Protein AF-A0A956KA29-F1 (afdb_monomer_lite)

Structure (mmCIF, N/CA/C/O backbone):
data_AF-A0A956KA29-F1
#
_entry.id   AF-A0A956KA29-F1
#
loop_
_atom_site.group_PDB
_atom_site.id
_atom_site.type_symbol
_atom_site.label_atom_id
_atom_site.label_alt_id
_atom_site.label_comp_id
_atom_site.label_asym_id
_atom_site.label_entity_id
_atom_site.label_seq_id
_atom_site.pdbx_PDB_ins_code
_atom_site.Cartn_x
_atom_site.Cartn_y
_atom_site.Cartn_z
_atom_site.occupancy
_atom_site.B_iso_or_equiv
_atom_site.auth_seq_id
_atom_site.auth_comp_id
_atom_site.auth_asym_id
_atom_site.auth_atom_id
_atom_site.pdbx_PDB_model_num
ATOM 1 N N . ARG A 1 1 ? 2.951 -12.930 1.396 1.00 59.62 1 ARG A N 1
ATOM 2 C CA . ARG A 1 1 ? 2.144 -13.254 0.195 1.00 59.62 1 ARG A CA 1
ATOM 3 C C . ARG A 1 1 ? 1.917 -12.052 -0.726 1.00 59.62 1 ARG A C 1
ATOM 5 O O . ARG A 1 1 ? 2.358 -12.132 -1.859 1.00 59.62 1 ARG A O 1
ATOM 12 N N . ARG A 1 2 ? 1.292 -10.937 -0.289 1.00 66.94 2 ARG A N 1
ATOM 13 C CA . ARG A 1 2 ? 1.068 -9.755 -1.165 1.00 66.94 2 ARG A CA 1
ATOM 14 C C . ARG A 1 2 ? 2.363 -9.112 -1.693 1.00 66.94 2 ARG A C 1
ATOM 16 O O . ARG A 1 2 ? 2.457 -8.844 -2.885 1.00 66.94 2 ARG A O 1
ATOM 23 N N . ARG A 1 3 ? 3.373 -8.918 -0.832 1.00 72.69 3 ARG A N 1
ATOM 24 C CA . ARG A 1 3 ? 4.692 -8.408 -1.258 1.00 72.69 3 ARG A CA 1
ATOM 25 C C . ARG A 1 3 ? 5.369 -9.310 -2.291 1.00 72.69 3 ARG A C 1
ATOM 27 O O . ARG A 1 3 ? 5.888 -8.799 -3.273 1.00 72.69 3 ARG A O 1
ATOM 34 N N . ASP A 1 4 ? 5.308 -10.628 -2.101 1.00 85.00 4 ASP A N 1
ATOM 35 C CA . ASP A 1 4 ? 5.945 -11.612 -2.990 1.00 85.00 4 ASP A CA 1
ATOM 36 C C . ASP A 1 4 ? 5.353 -11.553 -4.409 1.00 85.00 4 ASP A C 1
ATOM 38 O O . ASP A 1 4 ? 6.077 -11.593 -5.401 1.00 85.00 4 ASP A O 1
ATOM 42 N N . GLU A 1 5 ? 4.031 -11.382 -4.508 1.00 92.75 5 GLU A N 1
ATOM 43 C CA . GLU A 1 5 ? 3.333 -11.223 -5.784 1.00 92.75 5 GLU A CA 1
ATOM 44 C C . GLU A 1 5 ? 3.705 -9.911 -6.492 1.00 92.75 5 GLU A C 1
ATOM 46 O O . GLU A 1 5 ? 4.018 -9.919 -7.685 1.00 92.75 5 GLU A O 1
ATOM 51 N N . PHE A 1 6 ? 3.684 -8.777 -5.780 1.00 94.31 6 PHE A N 1
ATOM 52 C CA . PHE A 1 6 ? 4.060 -7.490 -6.372 1.00 9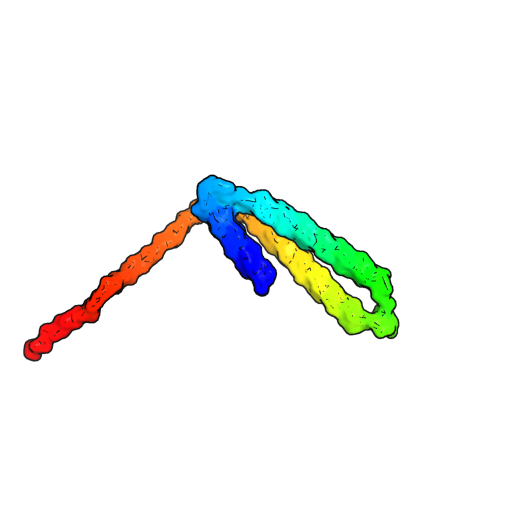4.31 6 PHE A CA 1
ATOM 53 C C . PHE A 1 6 ? 5.528 -7.476 -6.807 1.00 94.31 6 PHE A C 1
ATOM 55 O O . PHE A 1 6 ? 5.838 -7.011 -7.903 1.00 94.31 6 PHE A O 1
ATOM 62 N N . PHE A 1 7 ? 6.420 -8.025 -5.982 1.00 92.50 7 PHE A N 1
ATOM 63 C CA . PHE A 1 7 ? 7.837 -8.126 -6.303 1.00 92.50 7 PHE A CA 1
ATOM 64 C C . PHE A 1 7 ? 8.061 -8.901 -7.606 1.00 92.50 7 PHE A C 1
ATOM 66 O O . PHE A 1 7 ? 8.789 -8.432 -8.477 1.00 92.50 7 PHE A O 1
ATOM 73 N N . LEU A 1 8 ? 7.373 -10.032 -7.793 1.00 93.19 8 LEU A N 1
ATOM 74 C CA . LEU A 1 8 ? 7.446 -10.790 -9.041 1.00 93.19 8 LEU A CA 1
ATOM 75 C C . LEU A 1 8 ? 6.969 -9.962 -10.245 1.00 93.19 8 LEU A C 1
ATOM 77 O O . LEU A 1 8 ? 7.654 -9.923 -11.266 1.00 93.19 8 LEU A O 1
ATOM 81 N N . LYS A 1 9 ? 5.834 -9.260 -10.126 1.00 94.44 9 LYS A N 1
ATOM 82 C CA . LYS A 1 9 ? 5.330 -8.368 -11.190 1.00 94.44 9 LYS A CA 1
ATOM 83 C C . LYS A 1 9 ? 6.345 -7.280 -11.543 1.00 94.44 9 LYS A C 1
ATOM 85 O O . LYS A 1 9 ? 6.550 -6.997 -12.722 1.00 94.44 9 LYS A O 1
ATOM 90 N N . LEU A 1 10 ? 6.993 -6.697 -10.535 1.00 94.38 10 LEU A N 1
ATOM 91 C CA . LEU A 1 10 ? 8.026 -5.686 -10.725 1.00 94.38 10 LEU A CA 1
ATOM 92 C C . LEU A 1 10 ? 9.242 -6.259 -11.465 1.00 94.38 10 LEU A C 1
ATOM 94 O O . LEU A 1 10 ? 9.675 -5.673 -12.454 1.00 94.38 10 LEU A O 1
ATOM 98 N N . MET A 1 11 ? 9.754 -7.415 -11.033 1.00 92.38 11 MET A N 1
ATOM 99 C CA . MET A 1 11 ? 10.890 -8.077 -11.685 1.00 92.38 11 MET A CA 1
ATOM 100 C C . MET A 1 11 ? 10.582 -8.440 -13.139 1.00 92.38 11 MET A C 1
ATOM 102 O O . MET A 1 11 ? 11.405 -8.210 -14.022 1.00 92.38 11 MET A O 1
ATOM 106 N N . LEU A 1 12 ? 9.380 -8.949 -13.419 1.00 91.94 12 LEU A N 1
ATOM 107 C CA . LEU A 1 12 ? 8.952 -9.235 -14.789 1.00 91.94 12 LEU A CA 1
ATOM 108 C C . LEU A 1 12 ? 8.885 -7.959 -15.634 1.00 91.94 12 LEU A C 1
ATOM 110 O O . LEU A 1 12 ? 9.382 -7.945 -16.756 1.00 91.94 12 LEU A O 1
ATOM 114 N N . SER A 1 13 ? 8.353 -6.866 -15.084 1.00 93.69 13 SER A N 1
ATOM 115 C CA . SER A 1 13 ? 8.303 -5.578 -15.782 1.00 93.69 13 SER A CA 1
ATOM 116 C C . SER A 1 13 ? 9.680 -4.982 -16.077 1.00 93.69 13 SER A C 1
ATOM 118 O O . SER A 1 13 ? 9.771 -4.152 -16.972 1.00 93.69 13 SER A O 1
ATOM 120 N N . LEU A 1 14 ? 10.727 -5.351 -15.339 1.00 90.56 14 LEU A N 1
ATOM 121 C CA . LEU A 1 14 ? 12.098 -4.922 -15.635 1.00 90.56 14 LEU A CA 1
ATOM 122 C C . LEU A 1 14 ? 12.714 -5.692 -16.812 1.00 90.56 14 LEU A C 1
ATOM 124 O O . LEU A 1 14 ? 13.636 -5.197 -17.447 1.00 90.56 14 LEU A O 1
ATOM 128 N N . ASN A 1 15 ? 12.209 -6.893 -17.110 1.00 87.69 15 ASN A N 1
ATOM 129 C CA . ASN A 1 15 ? 12.771 -7.796 -18.120 1.00 87.69 15 ASN A CA 1
ATOM 130 C C . ASN A 1 15 ? 12.017 -7.772 -19.461 1.00 87.69 15 ASN A C 1
ATOM 132 O O . ASN A 1 15 ? 12.428 -8.437 -20.410 1.00 87.69 15 ASN A O 1
ATOM 136 N N . VAL A 1 16 ? 10.910 -7.032 -19.555 1.00 88.38 16 VAL A N 1
ATOM 137 C CA . VAL A 1 16 ? 10.097 -6.910 -20.773 1.00 88.38 16 VAL A CA 1
ATOM 138 C C . VAL A 1 16 ? 10.314 -5.529 -21.385 1.00 88.38 16 VAL A C 1
ATOM 140 O O . VAL A 1 16 ? 10.225 -4.530 -20.679 1.00 88.38 16 VAL A O 1
ATOM 143 N N . ALA A 1 17 ? 10.549 -5.464 -22.699 1.00 81.25 17 ALA A N 1
ATOM 144 C CA . ALA A 1 17 ? 10.876 -4.222 -23.412 1.00 81.25 17 ALA A CA 1
ATOM 145 C C . ALA A 1 17 ? 9.821 -3.107 -23.254 1.00 81.25 17 ALA A C 1
ATOM 147 O O . ALA A 1 17 ? 10.165 -1.931 -23.214 1.00 81.25 17 ALA A O 1
ATOM 148 N N . GLU A 1 18 ? 8.544 -3.473 -23.131 1.00 88.38 18 GLU A N 1
ATOM 149 C CA . GLU A 1 18 ? 7.420 -2.539 -22.948 1.00 88.38 18 GLU A CA 1
ATOM 150 C C . GLU A 1 18 ? 7.045 -2.320 -21.469 1.00 88.38 18 GLU A C 1
ATOM 152 O O . GLU A 1 18 ? 6.055 -1.654 -21.151 1.00 88.38 18 GLU A O 1
ATOM 157 N N . GLY A 1 19 ? 7.802 -2.906 -20.540 1.00 89.69 19 GLY A N 1
ATOM 158 C CA . GLY A 1 19 ? 7.525 -2.818 -19.115 1.00 89.69 19 GLY A CA 1
ATOM 159 C C . GLY A 1 19 ? 7.725 -1.406 -18.560 1.00 89.69 19 GLY A C 1
ATOM 160 O O . GLY A 1 19 ? 8.648 -0.686 -18.932 1.00 89.69 19 GLY A O 1
ATOM 161 N N . ASN A 1 20 ? 6.865 -1.007 -17.619 1.00 94.44 20 ASN A N 1
ATOM 162 C CA . ASN A 1 20 ? 6.981 0.273 -16.921 1.00 94.44 20 ASN A CA 1
ATOM 163 C C . ASN A 1 20 ? 6.972 0.062 -15.394 1.00 94.44 20 ASN A C 1
ATOM 165 O O . ASN A 1 20 ? 5.919 0.181 -14.752 1.00 94.44 20 ASN A O 1
ATOM 169 N N . PRO A 1 21 ? 8.137 -0.240 -14.791 1.00 94.62 21 PRO A N 1
ATOM 170 C CA . PRO A 1 21 ? 8.237 -0.530 -13.363 1.00 94.62 21 PRO A CA 1
ATOM 171 C C . PRO A 1 21 ? 7.835 0.667 -12.488 1.00 94.62 21 PRO A C 1
ATOM 173 O O . PRO A 1 21 ? 7.177 0.483 -11.464 1.00 94.62 21 PRO A O 1
ATOM 176 N N . ARG A 1 22 ? 8.134 1.905 -12.915 1.00 95.19 22 ARG A N 1
ATOM 177 C CA . ARG A 1 22 ? 7.733 3.129 -12.193 1.00 95.19 22 ARG A CA 1
ATOM 178 C C . ARG A 1 22 ? 6.213 3.270 -12.120 1.00 95.19 22 ARG A C 1
ATOM 180 O O . ARG A 1 22 ? 5.666 3.555 -11.056 1.00 95.19 22 ARG A O 1
ATOM 187 N N . LYS A 1 23 ? 5.509 2.996 -13.223 1.00 95.62 23 LYS A N 1
ATOM 188 C CA . LYS A 1 23 ? 4.039 2.995 -13.255 1.00 95.62 23 LYS A CA 1
ATOM 189 C C . LYS A 1 23 ? 3.454 1.913 -12.343 1.00 95.62 23 LYS A C 1
ATOM 191 O O . LYS A 1 23 ? 2.472 2.182 -11.654 1.00 95.62 23 LYS A O 1
ATOM 196 N N . LEU A 1 24 ? 4.049 0.71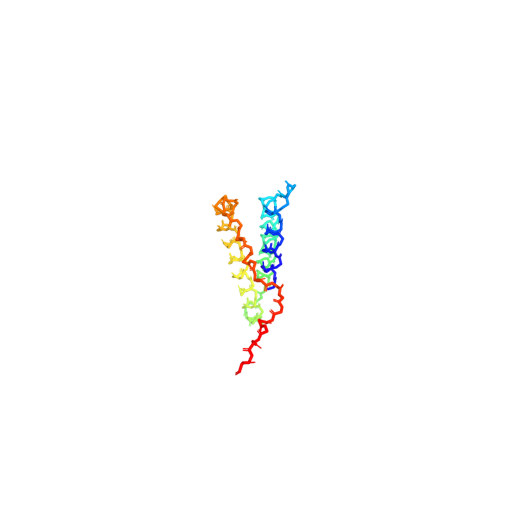8 -12.304 1.00 96.06 24 LEU A N 1
ATOM 197 C CA . LEU A 1 24 ? 3.608 -0.345 -11.393 1.00 96.06 24 LEU A CA 1
ATOM 198 C C . LEU A 1 24 ? 3.768 0.051 -9.921 1.00 96.06 24 LEU A C 1
ATOM 200 O O . LEU A 1 24 ? 2.824 -0.123 -9.150 1.00 96.06 24 LEU A O 1
ATOM 204 N N . ILE A 1 25 ? 4.914 0.630 -9.545 1.00 96.06 25 ILE A N 1
ATOM 205 C CA . ILE A 1 25 ? 5.151 1.148 -8.187 1.00 96.06 25 ILE A CA 1
ATOM 206 C C . ILE A 1 25 ? 4.120 2.223 -7.834 1.00 96.06 25 ILE A C 1
ATOM 208 O O . ILE A 1 25 ? 3.505 2.154 -6.770 1.00 96.06 25 ILE A O 1
ATOM 212 N N . TYR A 1 26 ? 3.865 3.170 -8.742 1.00 96.88 26 TYR A N 1
ATOM 213 C CA . TYR A 1 26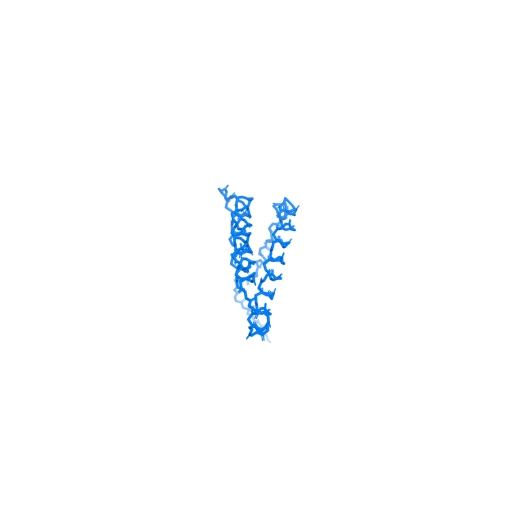 ? 2.860 4.213 -8.540 1.00 96.88 26 TYR A CA 1
ATOM 214 C C . TYR A 1 26 ? 1.461 3.632 -8.275 1.00 96.88 26 TYR A C 1
ATOM 216 O O . TYR A 1 26 ? 0.812 4.007 -7.295 1.00 96.88 26 TYR A O 1
ATOM 224 N N . ILE A 1 27 ? 1.009 2.688 -9.109 1.00 97.19 27 ILE A N 1
ATOM 225 C CA . ILE A 1 27 ? -0.309 2.047 -8.966 1.00 97.19 27 ILE A CA 1
ATOM 226 C C . ILE A 1 27 ? -0.406 1.296 -7.634 1.00 97.19 27 ILE A C 1
ATOM 228 O O . ILE A 1 27 ? -1.407 1.434 -6.923 1.00 97.19 27 ILE A O 1
ATOM 232 N N . GLN A 1 28 ? 0.630 0.532 -7.278 1.00 97.12 28 GLN A N 1
ATOM 233 C CA . GLN A 1 28 ? 0.656 -0.226 -6.030 1.00 97.12 28 GLN A CA 1
ATOM 234 C C . GLN A 1 28 ? 0.630 0.699 -4.810 1.00 97.12 28 GLN A C 1
ATOM 236 O O . GLN A 1 28 ? -0.183 0.489 -3.910 1.00 97.12 28 GLN A O 1
ATOM 241 N N . ARG A 1 29 ? 1.455 1.754 -4.798 1.00 97.62 29 ARG A N 1
ATOM 242 C CA . ARG A 1 29 ? 1.490 2.753 -3.720 1.00 97.62 29 ARG A CA 1
ATOM 243 C C . ARG A 1 29 ? 0.134 3.429 -3.537 1.00 97.62 29 ARG A C 1
ATOM 245 O O . ARG A 1 29 ? -0.357 3.521 -2.416 1.00 97.62 29 ARG A O 1
ATOM 252 N N . ALA A 1 30 ? -0.515 3.837 -4.629 1.00 97.94 30 ALA A N 1
ATOM 253 C CA . ALA A 1 30 ? -1.857 4.414 -4.566 1.00 97.94 30 ALA A CA 1
ATOM 254 C C . ALA A 1 30 ? -2.889 3.426 -3.986 1.00 97.94 30 ALA A C 1
ATOM 256 O O . ALA A 1 30 ? -3.786 3.832 -3.250 1.00 97.94 30 ALA A O 1
ATOM 257 N N . GLY A 1 31 ? -2.762 2.131 -4.294 1.00 97.62 31 GLY A N 1
ATOM 258 C CA . GLY A 1 31 ? -3.575 1.073 -3.688 1.00 97.62 31 GLY A CA 1
ATOM 259 C C . GLY A 1 31 ? -3.380 0.962 -2.177 1.00 97.62 31 GLY A C 1
ATOM 260 O O . GLY A 1 31 ? -4.365 0.984 -1.442 1.00 97.62 31 GLY A O 1
ATOM 261 N N . LEU A 1 32 ? -2.126 0.915 -1.721 1.00 96.75 32 LEU A N 1
ATOM 262 C CA . LEU A 1 32 ? -1.796 0.824 -0.296 1.00 96.75 32 LEU A CA 1
ATOM 263 C C . LEU A 1 32 ? -2.273 2.053 0.488 1.00 96.75 32 LEU A C 1
ATOM 265 O O . LEU A 1 32 ? -2.820 1.892 1.573 1.00 96.75 32 LEU A O 1
ATOM 269 N N . TYR A 1 33 ? -2.153 3.266 -0.064 1.00 98.19 33 TYR A N 1
ATOM 270 C CA . TYR A 1 33 ? -2.683 4.468 0.594 1.00 98.19 33 TYR A CA 1
ATOM 271 C C . TYR A 1 33 ? -4.205 4.450 0.742 1.00 98.19 33 TYR A C 1
ATOM 273 O O . TYR A 1 33 ? -4.719 4.866 1.779 1.00 98.19 33 TYR A O 1
ATOM 281 N N . ARG A 1 34 ? -4.938 3.951 -0.263 1.00 98.31 34 ARG A N 1
ATOM 282 C CA . ARG A 1 34 ? -6.395 3.775 -0.140 1.00 98.31 34 ARG A CA 1
ATOM 283 C C . ARG A 1 34 ? -6.741 2.772 0.957 1.00 98.31 34 ARG A C 1
ATOM 285 O O . ARG A 1 34 ? -7.645 3.024 1.744 1.00 98.31 34 ARG A O 1
ATOM 292 N N . GLU A 1 35 ? -6.015 1.660 1.031 1.00 97.81 35 GLU A N 1
ATOM 293 C CA . GLU A 1 35 ? -6.222 0.654 2.077 1.00 97.81 35 GLU A CA 1
ATOM 294 C C . GLU A 1 35 ? -5.902 1.211 3.472 1.00 97.81 35 GLU A C 1
ATOM 296 O O . GLU A 1 35 ? -6.693 1.037 4.397 1.00 97.81 35 GLU A O 1
ATOM 301 N N . LEU A 1 36 ? -4.808 1.965 3.601 1.00 97.81 36 LEU A N 1
ATOM 302 C CA . LEU A 1 36 ? -4.421 2.641 4.838 1.00 97.81 36 LEU A CA 1
ATOM 303 C C . LEU A 1 36 ? -5.495 3.635 5.292 1.00 97.81 36 LEU A C 1
ATOM 305 O O . LEU A 1 36 ? -5.868 3.653 6.467 1.00 97.81 36 LEU A O 1
ATOM 309 N N . HIS A 1 37 ? -6.026 4.433 4.363 1.00 98.12 37 HIS A N 1
ATOM 310 C CA . HIS A 1 37 ? -7.120 5.355 4.650 1.00 98.12 37 HIS A CA 1
ATOM 311 C C . HIS A 1 37 ? -8.370 4.614 5.144 1.00 98.12 37 HIS A C 1
ATOM 313 O O . HIS A 1 37 ? -8.926 4.985 6.177 1.00 98.12 37 HIS A O 1
ATOM 319 N N . ASN A 1 38 ? -8.763 3.528 4.471 1.00 98.12 38 ASN A N 1
ATOM 320 C CA . ASN A 1 38 ? -9.916 2.716 4.866 1.00 98.12 38 ASN A CA 1
ATOM 321 C C . ASN A 1 38 ? -9.747 2.124 6.273 1.00 98.12 38 ASN A C 1
ATOM 323 O O . ASN A 1 38 ? -10.660 2.230 7.092 1.00 98.12 38 ASN A O 1
ATOM 327 N N . LEU A 1 39 ? -8.577 1.552 6.580 1.00 97.62 39 LEU A N 1
ATOM 328 C CA . LEU A 1 39 ? -8.294 0.997 7.908 1.00 97.62 39 LEU A CA 1
ATOM 329 C C . LEU A 1 39 ? -8.286 2.077 8.990 1.00 97.62 39 LEU A C 1
ATOM 331 O O . LEU A 1 39 ? -8.809 1.858 10.079 1.00 97.62 39 LEU A O 1
ATOM 335 N N . THR A 1 40 ? -7.747 3.259 8.692 1.00 95.50 40 THR A N 1
ATOM 336 C CA . THR A 1 40 ? -7.716 4.381 9.641 1.00 95.50 40 THR A CA 1
ATOM 337 C C . THR A 1 40 ? -9.125 4.913 9.917 1.00 95.50 40 THR A C 1
ATOM 339 O O . THR A 1 40 ? -9.478 5.180 11.068 1.00 95.50 40 THR A O 1
ATOM 342 N N . ALA A 1 41 ? -9.964 5.009 8.882 1.00 97.38 41 ALA A N 1
ATOM 343 C CA . ALA A 1 41 ? -11.365 5.392 9.018 1.00 97.38 41 ALA A CA 1
ATOM 344 C C . ALA A 1 41 ? -12.161 4.349 9.819 1.00 97.38 41 ALA A C 1
ATOM 346 O O . ALA A 1 41 ? -12.941 4.719 10.696 1.00 97.38 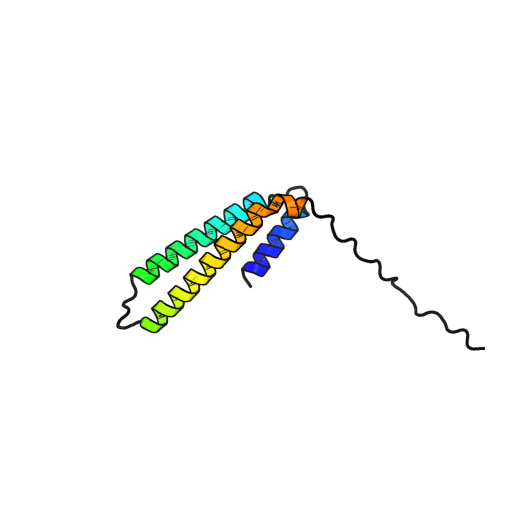41 ALA A O 1
ATOM 347 N N . GLN A 1 42 ? -11.926 3.057 9.585 1.00 97.00 42 GLN A N 1
ATOM 348 C CA . GLN A 1 42 ? -12.540 1.982 10.364 1.00 97.00 42 GLN A CA 1
ATOM 349 C C . GLN A 1 42 ? -12.106 2.040 11.830 1.00 97.00 42 GLN A C 1
ATOM 351 O O . GLN A 1 42 ? -12.945 2.023 12.725 1.00 97.00 42 GLN A O 1
ATOM 356 N N . ARG A 1 43 ? -10.806 2.211 12.077 1.00 95.56 43 ARG A N 1
ATOM 357 C CA . ARG A 1 43 ? -10.226 2.356 13.415 1.00 95.56 43 ARG A CA 1
ATOM 358 C C . ARG A 1 43 ? -10.863 3.491 14.213 1.00 95.56 43 ARG A C 1
ATOM 360 O O . ARG A 1 43 ? -11.129 3.315 15.395 1.00 95.56 43 ARG A O 1
ATOM 367 N N . SER A 1 44 ? -11.136 4.634 13.577 1.00 95.69 44 SER A N 1
ATOM 368 C CA . SER A 1 44 ? -11.769 5.782 14.247 1.00 95.69 44 SER A CA 1
ATOM 369 C C . SER A 1 44 ? -13.201 5.530 14.736 1.00 95.69 44 SER A C 1
ATOM 371 O O . SER A 1 44 ? -13.696 6.288 15.565 1.00 95.69 44 SER A O 1
ATOM 373 N N . GLN A 1 45 ? -13.856 4.473 14.247 1.00 96.50 45 GLN A N 1
ATOM 374 C CA . GLN A 1 45 ? -15.224 4.107 14.623 1.00 96.50 45 GLN A CA 1
ATOM 375 C C . GLN A 1 45 ? -15.271 3.058 15.745 1.00 96.50 45 GLN A C 1
ATOM 377 O O . GLN A 1 45 ? -16.334 2.831 16.317 1.00 96.50 45 GLN A O 1
ATOM 382 N N . VAL A 1 46 ? -14.140 2.423 16.070 1.00 96.44 46 VAL A N 1
ATOM 383 C CA . VAL A 1 46 ? -14.060 1.352 17.073 1.00 96.44 46 VAL A CA 1
ATOM 384 C C . VAL A 1 46 ? -14.062 1.939 18.479 1.00 96.44 46 VAL A C 1
ATOM 386 O O . VAL A 1 46 ? -13.286 2.851 18.773 1.00 96.44 46 VAL A O 1
ATOM 389 N N . ASN A 1 47 ? -14.878 1.383 19.380 1.00 96.06 47 ASN A N 1
ATOM 390 C CA . ASN A 1 47 ? -14.866 1.782 20.786 1.00 96.06 47 ASN A CA 1
ATOM 391 C C . ASN A 1 47 ? 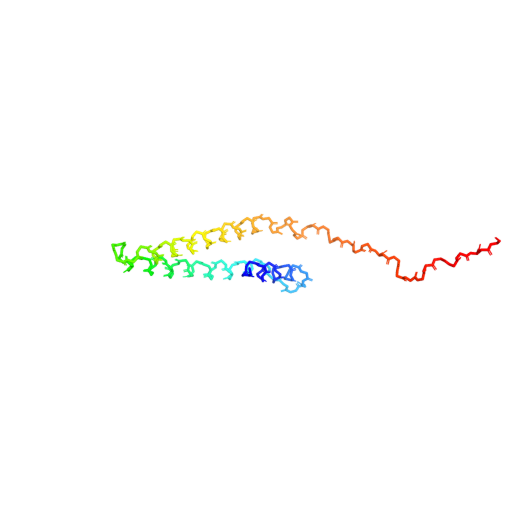-13.815 0.973 21.576 1.00 96.06 47 ASN A C 1
ATOM 393 O O . ASN A 1 47 ? -14.016 -0.219 21.830 1.00 96.06 47 ASN A O 1
ATOM 397 N N . PRO A 1 48 ? -12.726 1.596 22.070 1.00 91.75 48 PRO A N 1
ATOM 398 C CA . PRO A 1 48 ? -11.644 0.866 22.733 1.00 91.75 48 PRO A CA 1
ATOM 399 C C . PRO A 1 48 ? -12.064 0.150 24.024 1.00 91.75 48 PRO A C 1
ATOM 401 O O . PRO A 1 48 ? -11.409 -0.805 24.430 1.00 91.75 48 PRO A O 1
ATOM 404 N N . LYS A 1 49 ? -13.143 0.595 24.685 1.00 95.75 49 LYS A N 1
ATOM 405 C CA . LYS A 1 49 ? -13.615 -0.008 25.945 1.00 95.75 49 LYS A CA 1
ATOM 406 C C . LYS A 1 49 ? -14.327 -1.343 25.736 1.00 95.75 49 LYS A C 1
ATOM 408 O O . LYS A 1 49 ? -14.400 -2.135 26.670 1.00 95.75 49 LYS A O 1
ATOM 413 N N . THR A 1 50 ? -14.864 -1.574 24.542 1.00 96.56 50 THR A N 1
ATOM 414 C CA . THR A 1 50 ? -15.658 -2.765 24.210 1.00 96.56 50 THR A CA 1
ATOM 415 C C . THR A 1 50 ? -14.989 -3.640 23.154 1.00 96.56 50 THR A C 1
ATOM 417 O O . THR A 1 50 ? -15.274 -4.830 23.091 1.00 96.56 50 THR A O 1
ATOM 420 N N . GLU A 1 51 ? -14.078 -3.084 22.349 1.00 97.06 51 GLU A N 1
ATOM 421 C CA . GLU A 1 51 ? -13.546 -3.727 21.140 1.00 97.06 51 GLU A CA 1
ATOM 422 C C . GLU A 1 51 ? -12.007 -3.664 21.046 1.00 97.06 51 GLU A C 1
ATOM 424 O O . GLU A 1 51 ? -11.434 -3.604 19.959 1.00 97.06 51 GLU A O 1
ATOM 429 N N . LEU A 1 52 ? -11.301 -3.696 22.183 1.00 97.25 52 LEU A N 1
ATOM 430 C CA . LEU A 1 52 ? -9.836 -3.555 22.230 1.00 97.25 52 LEU A CA 1
ATOM 431 C C . LEU A 1 52 ? -9.086 -4.553 21.330 1.00 97.25 52 LEU A C 1
ATOM 433 O O . LEU A 1 52 ? -8.156 -4.169 20.628 1.00 97.25 52 LEU A O 1
ATOM 437 N N . ALA A 1 53 ? -9.485 -5.828 21.321 1.00 97.69 53 ALA A N 1
ATOM 438 C CA . ALA A 1 53 ? -8.832 -6.841 20.488 1.00 97.69 53 ALA A CA 1
ATOM 439 C C . ALA A 1 53 ? -8.936 -6.513 18.988 1.00 97.69 53 ALA A C 1
ATOM 441 O O . ALA A 1 53 ? -7.992 -6.730 18.231 1.00 97.69 53 ALA A O 1
ATOM 442 N N . TYR A 1 54 ? -10.070 -5.947 18.571 1.00 97.38 54 TYR A N 1
ATOM 443 C CA . TYR A 1 54 ? -10.280 -5.528 17.195 1.00 97.38 54 TYR A CA 1
ATOM 444 C C . TYR A 1 54 ? -9.471 -4.273 16.851 1.00 97.38 54 TYR A C 1
ATOM 446 O O . TYR A 1 54 ? -8.837 -4.221 15.799 1.00 97.38 54 TYR A O 1
ATOM 454 N N . LEU A 1 55 ? -9.402 -3.308 17.773 1.00 97.62 55 LEU A N 1
ATOM 455 C CA . LEU A 1 55 ? -8.536 -2.138 17.637 1.00 97.62 55 LEU A CA 1
ATOM 456 C C . LEU A 1 55 ? -7.063 -2.538 17.443 1.00 97.62 55 LEU A C 1
ATOM 458 O O . LEU A 1 55 ? -6.415 -2.037 16.527 1.00 97.62 55 LEU A O 1
ATOM 462 N N . LEU A 1 56 ? -6.562 -3.491 18.237 1.00 97.50 56 LEU A N 1
ATOM 463 C CA . LEU A 1 56 ? -5.191 -4.002 18.114 1.00 97.50 56 LEU A CA 1
ATOM 464 C C . LEU A 1 56 ? -4.939 -4.706 16.773 1.00 97.50 56 LEU A C 1
ATOM 466 O O . LEU A 1 56 ? -3.860 -4.571 16.198 1.00 97.50 56 LEU A O 1
ATOM 470 N N . LEU A 1 57 ? -5.931 -5.431 16.246 1.00 97.62 57 LEU A N 1
ATOM 471 C CA . LEU A 1 57 ? -5.840 -6.036 14.917 1.00 97.62 57 LEU A CA 1
ATOM 472 C C . LEU A 1 57 ? -5.727 -4.966 13.818 1.00 97.62 57 LEU A C 1
ATOM 474 O O . LEU A 1 57 ? -4.922 -5.111 12.895 1.00 97.62 57 LEU A O 1
ATOM 478 N N . LEU A 1 58 ? -6.505 -3.884 13.921 1.00 97.94 58 LEU A N 1
ATOM 479 C CA . LEU A 1 58 ? -6.422 -2.753 12.992 1.00 97.94 58 LEU A CA 1
ATOM 480 C C . LEU A 1 58 ? -5.072 -2.035 13.098 1.00 97.94 58 LEU A C 1
ATOM 482 O O . LEU A 1 58 ? -4.473 -1.733 12.066 1.00 97.94 58 LEU A O 1
ATOM 486 N N . ASP A 1 59 ? -4.564 -1.819 14.315 1.00 97.69 59 ASP A N 1
ATOM 487 C CA . ASP A 1 59 ? -3.236 -1.237 14.549 1.00 97.69 59 ASP A CA 1
ATOM 488 C C . ASP A 1 59 ? -2.137 -2.074 13.880 1.00 97.69 59 ASP A C 1
ATOM 490 O O . ASP A 1 59 ? -1.303 -1.538 13.146 1.00 97.69 59 ASP A O 1
ATOM 494 N N . GLN A 1 60 ? -2.172 -3.399 14.054 1.00 97.94 60 GLN A N 1
ATOM 495 C CA . GLN A 1 60 ? -1.230 -4.305 13.396 1.00 97.94 60 GLN A CA 1
ATOM 496 C C . GLN A 1 60 ? -1.305 -4.180 11.864 1.00 97.94 60 GLN A C 1
ATOM 498 O O . GLN A 1 60 ? -0.274 -4.115 11.188 1.00 97.94 60 GLN A O 1
ATOM 503 N N . ALA A 1 61 ? -2.514 -4.141 11.300 1.00 97.50 61 ALA A N 1
ATOM 504 C CA . ALA A 1 61 ? -2.709 -4.024 9.857 1.00 97.50 61 ALA A CA 1
ATOM 505 C C . ALA A 1 61 ? -2.173 -2.690 9.304 1.00 97.50 61 ALA A C 1
ATOM 507 O O . ALA A 1 61 ? -1.493 -2.684 8.274 1.00 97.50 61 ALA A O 1
ATOM 508 N N . VAL A 1 62 ? -2.402 -1.580 10.014 1.00 97.69 62 VAL A N 1
ATOM 509 C CA . VAL A 1 62 ? -1.844 -0.259 9.684 1.00 97.69 62 VAL A CA 1
ATOM 510 C C . VAL A 1 62 ? -0.314 -0.301 9.670 1.00 97.69 62 VAL A C 1
ATOM 512 O O . VAL A 1 62 ? 0.293 0.083 8.670 1.00 97.69 62 VAL A O 1
ATOM 515 N N . MET A 1 63 ? 0.316 -0.850 10.714 1.00 97.56 63 MET A N 1
ATOM 516 C CA . MET A 1 63 ? 1.780 -0.959 10.793 1.00 97.56 63 MET A CA 1
ATOM 517 C C . MET A 1 63 ? 2.374 -1.760 9.625 1.00 97.56 63 MET A C 1
ATOM 519 O O . MET A 1 63 ? 3.431 -1.408 9.093 1.00 97.56 63 MET A O 1
ATOM 523 N N . HIS A 1 64 ? 1.700 -2.831 9.195 1.00 96.44 64 HIS A N 1
ATOM 524 C CA . HIS A 1 64 ? 2.130 -3.605 8.030 1.00 96.44 64 HIS A CA 1
ATOM 525 C C . HIS A 1 64 ? 2.027 -2.810 6.724 1.00 96.44 64 HIS A C 1
ATOM 527 O O . HIS A 1 64 ? 2.966 -2.855 5.928 1.00 96.44 64 HIS A O 1
ATOM 533 N N . LEU A 1 65 ? 0.943 -2.057 6.511 1.00 96.75 65 LEU A N 1
ATOM 534 C CA . LEU A 1 65 ? 0.803 -1.213 5.319 1.00 96.75 65 LEU A CA 1
ATOM 535 C C . LEU A 1 65 ? 1.854 -0.106 5.270 1.00 96.75 65 LEU A C 1
ATOM 537 O O . LEU A 1 65 ? 2.425 0.149 4.212 1.00 96.75 65 LEU A O 1
ATOM 541 N N . GLU A 1 66 ? 2.153 0.526 6.402 1.00 97.44 66 GLU A N 1
ATOM 542 C CA . GLU A 1 66 ? 3.224 1.520 6.479 1.00 97.44 66 GLU A CA 1
ATOM 543 C C . GLU A 1 66 ? 4.594 0.915 6.161 1.00 97.44 66 GLU A C 1
ATOM 545 O O . GLU A 1 66 ? 5.405 1.530 5.466 1.00 97.44 66 GLU A O 1
ATOM 550 N N . ALA A 1 67 ? 4.863 -0.299 6.647 1.00 97.12 67 ALA A N 1
ATOM 551 C CA . ALA A 1 67 ? 6.088 -1.013 6.311 1.00 97.12 67 ALA A CA 1
ATOM 552 C C . ALA A 1 67 ? 6.167 -1.327 4.809 1.00 97.12 67 ALA A C 1
ATOM 554 O O . ALA A 1 67 ? 7.235 -1.178 4.215 1.00 97.12 67 ALA A O 1
ATOM 555 N N . ASP A 1 68 ? 5.051 -1.710 4.188 1.00 96.56 68 ASP A N 1
ATOM 556 C CA . ASP A 1 68 ? 4.977 -1.956 2.746 1.00 96.56 68 ASP A CA 1
ATOM 557 C C . ASP A 1 68 ? 5.180 -0.666 1.934 1.00 96.56 68 ASP A C 1
ATOM 559 O O . ASP A 1 68 ? 5.896 -0.683 0.933 1.00 96.56 68 ASP A O 1
ATOM 563 N N . LEU A 1 69 ? 4.620 0.463 2.380 1.00 97.06 69 LEU A N 1
ATOM 564 C CA . LEU A 1 69 ? 4.827 1.777 1.761 1.00 97.06 69 LEU A CA 1
ATOM 565 C C . LEU A 1 69 ? 6.299 2.204 1.818 1.00 97.06 69 LEU A C 1
ATOM 567 O O . LEU A 1 69 ? 6.877 2.513 0.776 1.00 97.06 69 LEU A O 1
ATOM 571 N N . ARG A 1 70 ? 6.933 2.129 2.997 1.00 97.50 70 ARG A N 1
ATOM 572 C CA . ARG A 1 70 ? 8.372 2.418 3.152 1.00 97.50 70 ARG A CA 1
ATOM 573 C C . ARG A 1 70 ? 9.240 1.492 2.299 1.00 97.50 70 ARG A C 1
ATOM 575 O O . ARG A 1 70 ? 10.251 1.910 1.741 1.00 97.50 70 ARG A O 1
ATOM 582 N N . TRP A 1 71 ? 8.848 0.225 2.178 1.00 96.56 71 TRP A N 1
ATOM 583 C CA . TRP A 1 71 ? 9.537 -0.727 1.312 1.00 96.56 71 TRP A CA 1
ATOM 584 C C . TRP A 1 71 ? 9.428 -0.343 -0.173 1.00 96.56 71 TRP A C 1
ATOM 586 O O . TRP A 1 71 ? 10.434 -0.401 -0.881 1.00 96.56 71 TRP A O 1
ATOM 596 N N . LEU A 1 72 ? 8.258 0.109 -0.643 1.00 96.44 72 LEU A N 1
ATOM 597 C CA . LEU A 1 72 ? 8.100 0.617 -2.012 1.00 96.44 72 LEU A CA 1
ATOM 598 C C . LEU A 1 72 ? 8.929 1.876 -2.273 1.00 96.44 72 LEU A C 1
ATOM 600 O O . LEU A 1 72 ? 9.529 1.978 -3.339 1.00 96.44 72 LEU A O 1
ATOM 604 N N . GLU A 1 73 ? 8.988 2.806 -1.319 1.00 96.75 73 GLU A N 1
ATOM 605 C CA . GLU A 1 73 ? 9.825 4.010 -1.422 1.00 96.75 73 GLU A CA 1
ATOM 606 C C . GLU A 1 73 ? 11.307 3.648 -1.580 1.00 96.75 73 GLU A C 1
ATOM 608 O O . GLU A 1 73 ? 11.981 4.155 -2.478 1.00 96.75 73 GLU A O 1
ATOM 613 N N . MET A 1 74 ? 11.801 2.708 -0.769 1.00 96.12 74 MET A N 1
ATOM 614 C CA . MET A 1 74 ? 13.177 2.216 -0.870 1.00 96.12 74 MET A CA 1
ATOM 615 C C . MET A 1 74 ? 13.462 1.554 -2.227 1.00 96.12 74 MET A C 1
ATOM 617 O O . MET A 1 74 ? 14.541 1.744 -2.787 1.00 96.12 74 MET A O 1
ATOM 621 N N . ILE A 1 75 ? 12.513 0.784 -2.771 1.00 94.50 75 ILE A N 1
ATOM 622 C CA . ILE A 1 75 ? 12.648 0.184 -4.108 1.00 94.50 75 ILE A CA 1
ATOM 623 C C . ILE A 1 75 ? 12.662 1.258 -5.193 1.00 94.50 75 ILE A C 1
ATOM 625 O O . ILE A 1 75 ? 13.495 1.192 -6.092 1.00 94.50 75 ILE A O 1
ATOM 629 N N . GLU A 1 76 ? 11.759 2.236 -5.129 1.00 95.00 76 GLU A N 1
ATOM 630 C CA . GLU A 1 76 ? 11.675 3.310 -6.122 1.00 95.00 76 GLU A CA 1
ATOM 631 C C . GLU A 1 76 ? 12.963 4.139 -6.166 1.00 95.00 76 GLU A C 1
ATOM 633 O O . GLU A 1 76 ? 13.446 4.453 -7.255 1.00 95.00 76 GLU A O 1
ATOM 638 N N . ALA A 1 77 ? 13.549 4.427 -4.999 1.00 95.81 77 ALA A N 1
ATOM 639 C CA . ALA A 1 77 ? 14.818 5.143 -4.875 1.00 95.81 77 ALA A CA 1
ATOM 640 C C . ALA A 1 77 ? 16.004 4.377 -5.485 1.00 95.81 77 ALA A C 1
ATOM 642 O O . ALA A 1 77 ? 16.946 4.991 -5.976 1.00 95.81 77 ALA A O 1
ATOM 643 N N . ARG A 1 78 ? 15.951 3.041 -5.479 1.00 94.94 78 ARG A N 1
ATOM 644 C CA . ARG A 1 78 ? 17.017 2.159 -5.985 1.00 94.94 78 ARG A CA 1
ATOM 645 C C . ARG A 1 78 ? 16.697 1.541 -7.340 1.00 94.94 78 ARG A C 1
ATOM 647 O O . ARG A 1 78 ? 17.413 0.656 -7.802 1.00 94.94 78 ARG A O 1
ATOM 654 N N . LEU A 1 79 ? 15.618 1.979 -7.984 1.00 92.81 79 LEU A N 1
ATOM 655 C CA . LEU A 1 79 ? 15.131 1.341 -9.199 1.00 92.81 79 LEU A CA 1
ATOM 656 C C . LEU A 1 79 ? 16.164 1.408 -10.327 1.00 92.81 79 LEU A C 1
ATOM 658 O O . LEU A 1 79 ? 16.368 0.420 -11.026 1.00 92.81 79 LEU A O 1
ATOM 662 N N . ASP A 1 80 ? 16.852 2.541 -10.461 1.00 89.88 80 ASP A N 1
ATOM 663 C CA . ASP A 1 80 ? 17.860 2.728 -11.503 1.00 89.88 80 ASP A CA 1
ATOM 664 C C . ASP A 1 80 ? 19.104 1.850 -11.256 1.00 89.88 80 ASP A C 1
ATOM 666 O O . ASP A 1 80 ? 19.656 1.308 -12.211 1.00 89.88 80 ASP A O 1
ATOM 670 N N . GLU A 1 81 ? 19.495 1.617 -9.993 1.00 90.88 81 GLU A N 1
ATOM 671 C CA . GLU A 1 81 ? 20.552 0.650 -9.644 1.00 90.88 81 GLU A CA 1
ATOM 672 C C . GLU A 1 81 ? 20.164 -0.766 -10.081 1.00 90.88 81 GLU A C 1
ATOM 674 O O . GLU A 1 81 ? 20.970 -1.468 -10.687 1.00 90.88 81 GLU A O 1
ATOM 679 N N . ILE A 1 82 ? 18.924 -1.183 -9.798 1.00 87.31 82 ILE A N 1
ATOM 680 C CA . ILE A 1 82 ? 18.412 -2.515 -10.156 1.00 87.31 82 ILE A CA 1
ATOM 681 C C . ILE A 1 82 ? 18.404 -2.691 -11.679 1.00 87.31 82 ILE A C 1
ATOM 683 O O . ILE A 1 82 ? 18.822 -3.735 -12.171 1.00 87.31 82 ILE A O 1
ATOM 687 N N . CYS A 1 83 ? 17.986 -1.668 -12.431 1.00 84.56 83 CYS A N 1
ATOM 688 C CA . CYS A 1 83 ? 18.012 -1.687 -13.897 1.00 84.56 83 CYS A CA 1
ATOM 689 C C . CYS A 1 83 ? 19.430 -1.842 -14.472 1.00 84.56 83 CYS A C 1
ATOM 691 O O . CYS A 1 83 ? 19.593 -2.395 -15.557 1.00 84.56 83 CYS A O 1
ATOM 693 N N . GLN A 1 84 ? 20.449 -1.340 -13.771 1.00 85.88 84 GLN A N 1
ATOM 694 C CA . GLN A 1 84 ? 21.850 -1.420 -14.193 1.00 85.88 84 GLN A CA 1
ATOM 695 C C . GLN A 1 84 ? 22.549 -2.701 -13.723 1.00 85.88 84 GLN A C 1
ATOM 697 O O . GLN A 1 84 ? 23.670 -2.976 -14.160 1.00 85.88 84 GLN A O 1
ATOM 702 N N . GLN A 1 85 ? 21.926 -3.495 -12.845 1.00 82.44 85 GLN A N 1
ATOM 703 C CA . GLN A 1 85 ? 22.538 -4.734 -12.384 1.00 82.44 85 GLN A CA 1
ATOM 704 C C . GLN A 1 85 ? 22.665 -5.739 -13.537 1.00 82.44 85 GLN A C 1
ATOM 706 O O . GLN A 1 85 ? 21.688 -6.023 -14.234 1.00 82.44 85 GLN A O 1
ATOM 711 N N . PRO A 1 86 ? 23.859 -6.324 -13.739 1.00 75.81 86 PRO A N 1
ATOM 712 C CA . PRO A 1 86 ? 24.038 -7.350 -14.747 1.00 75.81 86 PRO A CA 1
ATOM 713 C C . PRO A 1 86 ? 23.218 -8.581 -14.363 1.00 75.81 86 PRO A C 1
ATOM 715 O O . PRO A 1 86 ? 23.325 -9.092 -13.246 1.00 75.81 86 PRO A O 1
ATOM 718 N N . MET A 1 87 ? 22.420 -9.084 -15.306 1.00 68.88 87 MET A N 1
ATOM 719 C CA . MET A 1 87 ? 21.656 -10.307 -15.088 1.00 68.88 87 MET A CA 1
ATOM 720 C C . MET A 1 87 ? 22.613 -11.462 -14.760 1.00 68.88 87 MET A C 1
ATOM 722 O O . MET A 1 87 ? 23.556 -11.702 -15.527 1.00 68.88 87 MET A O 1
ATOM 726 N N . PRO A 1 88 ? 22.397 -12.195 -13.650 1.00 72.31 88 PRO A N 1
ATOM 727 C CA . PRO A 1 88 ? 23.220 -13.346 -13.327 1.00 72.31 88 PRO A CA 1
ATOM 728 C C . PRO A 1 88 ? 23.066 -14.369 -14.450 1.00 72.31 88 PRO A C 1
ATOM 730 O O . PRO A 1 88 ? 21.982 -14.907 -14.681 1.00 72.31 88 PRO A O 1
ATOM 733 N N . ARG A 1 89 ? 24.157 -14.619 -15.180 1.00 71.62 89 ARG A N 1
ATOM 734 C CA . ARG A 1 89 ? 24.180 -15.670 -16.195 1.00 71.62 89 ARG A CA 1
ATOM 735 C C . ARG A 1 89 ? 23.972 -17.001 -15.476 1.00 71.62 89 ARG A C 1
ATOM 737 O O . ARG A 1 89 ? 24.739 -17.294 -14.554 1.00 71.62 89 ARG A O 1
ATOM 744 N N . PRO A 1 90 ? 22.960 -17.801 -15.851 1.00 77.38 90 PRO A N 1
ATOM 745 C CA . PRO A 1 90 ? 22.811 -19.134 -15.298 1.00 77.38 90 PRO A CA 1
ATOM 746 C C . PRO A 1 90 ? 24.120 -19.892 -15.509 1.00 77.38 90 PRO A C 1
ATOM 748 O O . PRO A 1 90 ? 24.594 -19.990 -16.639 1.00 77.38 90 PRO A O 1
ATOM 751 N N . VAL A 1 91 ? 24.724 -20.399 -14.432 1.00 75.31 91 VAL A N 1
ATOM 752 C CA . VAL A 1 91 ? 25.875 -21.294 -14.562 1.00 75.31 91 VAL A CA 1
ATOM 753 C C . VAL A 1 91 ? 25.368 -22.517 -15.311 1.00 75.31 91 VAL A C 1
ATOM 755 O O . VAL A 1 91 ? 24.512 -23.245 -14.797 1.00 75.31 91 VAL A O 1
ATOM 758 N N . GLU A 1 92 ? 25.849 -22.712 -16.536 1.00 70.38 92 GLU A N 1
ATOM 759 C CA . GLU A 1 92 ? 25.568 -23.906 -17.318 1.00 70.38 92 GLU A CA 1
ATOM 760 C C . GLU A 1 92 ? 26.149 -25.099 -16.563 1.00 70.38 92 GLU A C 1
ATOM 762 O O . GLU A 1 92 ? 27.322 -25.443 -16.684 1.00 70.38 92 GLU A O 1
ATOM 767 N N . ARG A 1 93 ? 25.335 -25.722 -15.707 1.00 72.62 93 ARG A N 1
ATOM 768 C CA . ARG A 1 93 ? 25.675 -27.033 -15.169 1.00 72.62 93 ARG A CA 1
ATOM 769 C C . ARG A 1 93 ? 25.724 -27.962 -16.377 1.00 72.62 93 ARG A C 1
ATOM 771 O O . ARG A 1 93 ? 24.700 -28.041 -17.067 1.00 72.62 93 ARG A O 1
ATOM 778 N N . PRO A 1 94 ? 26.855 -28.631 -16.658 1.00 72.38 94 PRO A N 1
ATOM 779 C CA . PRO A 1 94 ? 26.930 -29.558 -17.773 1.00 72.38 94 PRO A CA 1
ATOM 780 C C . PRO A 1 94 ? 25.810 -30.585 -17.604 1.00 72.38 94 PRO A C 1
ATOM 782 O O . PRO A 1 94 ? 25.772 -31.346 -16.636 1.00 72.38 94 PRO A O 1
ATOM 785 N N . ARG A 1 95 ? 24.819 -30.534 -18.498 1.00 69.00 95 ARG A N 1
ATOM 786 C CA . ARG A 1 95 ? 23.721 -31.495 -18.500 1.00 69.00 95 ARG A CA 1
ATOM 787 C C . ARG A 1 95 ? 24.199 -32.725 -19.263 1.00 69.00 95 ARG A C 1
ATOM 789 O O . ARG A 1 95 ? 24.266 -32.683 -20.486 1.00 69.00 95 ARG A O 1
ATOM 796 N N . GLY A 1 96 ? 24.473 -33.818 -18.552 1.00 70.81 96 GLY A N 1
ATOM 797 C CA . GLY A 1 96 ? 24.556 -35.154 -19.151 1.00 70.81 96 GLY A CA 1
ATOM 798 C C . GLY A 1 96 ? 25.725 -36.032 -18.698 1.00 70.81 96 GLY A C 1
ATOM 799 O O . GLY A 1 96 ? 26.838 -35.556 -18.535 1.00 70.81 96 GLY A O 1
ATOM 800 N N . ARG A 1 97 ? 25.374 -37.321 -18.545 1.00 65.50 97 ARG A N 1
ATOM 801 C CA . ARG A 1 97 ? 26.131 -38.574 -18.337 1.00 65.50 97 ARG A CA 1
ATOM 802 C C . ARG A 1 97 ? 27.363 -38.520 -17.404 1.00 65.50 97 ARG A C 1
ATOM 804 O O . ARG A 1 97 ? 28.369 -37.929 -17.780 1.00 65.50 97 ARG A O 1
ATOM 811 N N . PRO A 1 98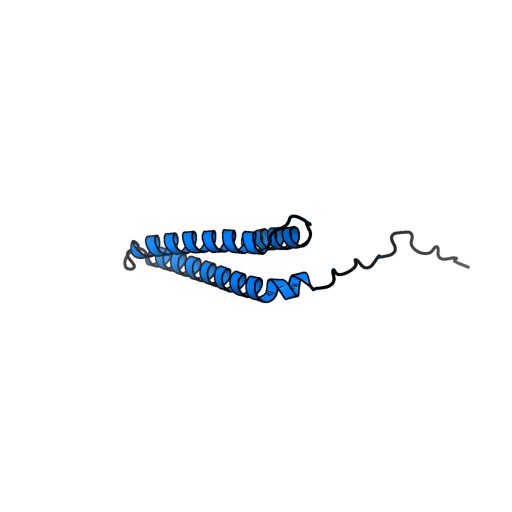 ? 27.340 -39.218 -16.244 1.00 71.12 98 PRO A N 1
ATOM 812 C CA . PRO A 1 98 ? 28.552 -39.407 -15.449 1.00 71.12 98 PRO A CA 1
ATOM 813 C C . PRO A 1 98 ? 29.649 -40.063 -16.306 1.00 71.12 98 PRO A C 1
ATOM 815 O O . PRO A 1 98 ? 29.320 -40.907 -17.148 1.00 71.12 98 PRO A O 1
ATOM 818 N N . PRO A 1 99 ? 30.924 -39.669 -16.139 1.00 66.25 99 PRO A N 1
ATOM 819 C CA . PRO A 1 99 ? 32.022 -40.242 -16.907 1.00 66.25 99 PRO A CA 1
ATOM 820 C C . PRO A 1 99 ? 32.011 -41.764 -16.741 1.00 66.25 99 PRO A C 1
ATOM 822 O O . PRO A 1 99 ? 31.830 -42.278 -15.638 1.00 66.25 99 PRO A O 1
ATOM 825 N N . LYS A 1 100 ? 32.133 -42.493 -17.853 1.00 64.69 100 LYS A N 1
ATOM 826 C CA . LYS A 1 100 ? 32.269 -43.949 -17.817 1.00 64.69 100 LYS A CA 1
ATOM 827 C C . LYS A 1 100 ? 33.624 -44.238 -17.173 1.00 64.69 100 LYS A C 1
ATOM 829 O O . LYS A 1 100 ? 34.642 -43.940 -17.786 1.00 64.69 100 LYS A O 1
ATOM 834 N N . ASN A 1 101 ? 33.630 -44.765 -15.950 1.00 64.69 101 ASN A N 1
ATOM 835 C CA . ASN A 1 101 ? 34.850 -45.295 -15.352 1.00 64.69 101 ASN A CA 1
ATOM 836 C C . ASN A 1 101 ? 35.353 -46.425 -16.258 1.00 64.69 101 ASN A C 1
ATOM 838 O O . ASN A 1 101 ? 34.663 -47.428 -16.447 1.00 64.69 101 ASN A O 1
ATOM 842 N N . GLU A 1 102 ? 36.522 -46.234 -16.860 1.00 58.44 102 GLU A N 1
ATOM 843 C CA . GLU A 1 102 ? 37.296 -47.319 -17.450 1.00 58.44 102 GLU A CA 1
ATOM 844 C C . GLU A 1 102 ? 37.959 -48.062 -16.286 1.00 58.44 102 GLU A C 1
ATOM 846 O O . GLU A 1 102 ? 39.064 -47.736 -15.860 1.00 58.44 102 GLU A O 1
ATOM 851 N N . GLU A 1 103 ? 37.218 -49.000 -15.692 1.00 55.94 103 GLU A N 1
ATOM 852 C CA . GLU A 1 103 ? 37.789 -49.992 -14.782 1.00 55.94 103 GLU A CA 1
ATOM 853 C C . GLU A 1 103 ? 38.769 -50.849 -15.591 1.00 55.94 103 GLU A C 1
ATOM 855 O O . GLU A 1 103 ? 38.381 -51.515 -16.555 1.00 55.94 103 GLU A O 1
ATOM 860 N N . THR A 1 104 ? 40.047 -50.738 -15.227 1.00 44.81 104 THR A N 1
ATOM 861 C CA . THR A 1 104 ? 41.151 -51.582 -15.699 1.00 44.81 104 THR A CA 1
ATOM 862 C C . THR A 1 104 ? 41.465 -52.612 -14.629 1.00 44.81 104 THR A C 1
ATOM 864 O O . THR A 1 104 ? 41.390 -52.234 -13.436 1.00 44.81 104 THR A O 1
#

pLDDT: mean 89.02, std 12.1, range [44.81, 98.31]

Radius of gyration: 23.07 Å; chains: 1; bounding box: 57×57×49 Å

Secondary structure (DSSP, 8-state):
-HHHHHHHHHHHHHHSTT--HHHHHHHHHHHHHHHHHHHHHHHTT--TTT-HHHHHHHHHHHHHHHHHHHHHHHHHHTHHHHHHSPP--------S--------

Sequence (104 aa):
RRRDEFFLKLMLSLNVAEGNPRKLIYIQRAGLYRELHNLTAQRSQVNPKTELAYLLLLDQAVMHLEADLRWLEMIEARLDEICQQPMPRPVERPRGRPPKNEET

Foldseek 3Di:
DVVVVLVVVLVVLLVDPPRDSVVSLVVVLVVLVVVLVVLVVVLVPDDCVVQVVVNVVSVVVNVVSVVVNVVSVVCVVCVVVVSPDDDPDPDPPPPDDDDDPPDD